Protein AF-A0A9D9CAT1-F1 (afdb_monomer_lite)

pLDDT: mean 94.73, std 4.99, range [63.59, 98.31]

Structure (mmCIF, N/CA/C/O backbone):
data_AF-A0A9D9CAT1-F1
#
_entry.id   AF-A0A9D9CAT1-F1
#
loop_
_atom_site.group_PDB
_atom_site.id
_atom_site.type_symbol
_atom_site.label_atom_id
_atom_site.label_alt_id
_atom_site.label_comp_id
_atom_site.label_asym_id
_atom_site.label_entity_id
_atom_site.label_seq_id
_atom_site.pdbx_PDB_ins_code
_atom_site.Cartn_x
_atom_site.Cartn_y
_atom_site.Cartn_z
_atom_site.occupancy
_atom_site.B_iso_or_equiv
_atom_site.auth_seq_id
_atom_site.auth_comp_id
_atom_site.auth_asym_id
_atom_site.auth_atom_id
_atom_site.pdbx_PDB_model_num
ATOM 1 N N . GLN A 1 1 ? -13.490 -14.152 -1.424 1.00 63.59 1 GLN A N 1
ATOM 2 C CA . GLN A 1 1 ? -13.630 -12.880 -0.686 1.00 63.59 1 GLN A CA 1
ATOM 3 C C . GLN A 1 1 ? -12.819 -12.962 0.597 1.00 63.59 1 GLN A C 1
ATOM 5 O O . GLN A 1 1 ? -13.058 -13.867 1.381 1.00 63.59 1 GLN A O 1
ATOM 10 N N . ALA A 1 2 ? -11.849 -12.064 0.781 1.00 86.62 2 ALA A N 1
ATOM 11 C CA . ALA A 1 2 ? -11.050 -11.953 2.011 1.00 86.62 2 ALA A CA 1
ATOM 12 C C . ALA A 1 2 ? -11.094 -10.535 2.612 1.00 86.62 2 ALA A C 1
ATOM 14 O O . ALA A 1 2 ? -10.958 -10.381 3.821 1.00 86.62 2 ALA A O 1
ATOM 15 N N . MET A 1 3 ? -11.359 -9.519 1.779 1.00 88.88 3 MET A N 1
ATOM 16 C CA . MET A 1 3 ? -11.385 -8.101 2.157 1.00 88.88 3 MET A CA 1
ATOM 17 C C . MET A 1 3 ? -12.296 -7.793 3.346 1.00 88.88 3 MET A C 1
ATOM 19 O O . MET A 1 3 ? -11.967 -6.904 4.116 1.00 88.88 3 MET A O 1
ATOM 23 N N . GLU A 1 4 ? -13.393 -8.535 3.528 1.00 89.06 4 GLU A N 1
ATOM 24 C CA . GLU A 1 4 ? -14.346 -8.351 4.632 1.00 89.06 4 GLU A CA 1
ATOM 25 C C . GLU A 1 4 ? -13.825 -8.869 5.980 1.00 89.06 4 GLU A C 1
ATOM 27 O O . GLU A 1 4 ? -14.221 -8.341 7.019 1.00 89.06 4 GLU A O 1
ATOM 32 N N . TYR A 1 5 ? -12.879 -9.810 5.974 1.00 92.94 5 TYR A N 1
ATOM 33 C CA . TYR A 1 5 ? -12.378 -10.487 7.175 1.00 92.94 5 TYR A CA 1
ATOM 34 C C . TYR A 1 5 ? -11.044 -9.938 7.692 1.00 92.94 5 TYR A C 1
ATOM 36 O O . TYR A 1 5 ? -10.625 -10.299 8.787 1.00 92.94 5 TYR A O 1
ATOM 44 N N . VAL A 1 6 ? -10.361 -9.093 6.916 1.00 95.06 6 VAL A N 1
ATOM 45 C CA . VAL A 1 6 ? -9.044 -8.551 7.280 1.00 95.06 6 VAL A CA 1
ATOM 46 C C . VAL A 1 6 ? -9.158 -7.160 7.900 1.00 95.06 6 VAL A C 1
ATOM 48 O O . VAL A 1 6 ? -9.987 -6.345 7.495 1.00 95.06 6 VAL A O 1
ATOM 51 N N . ASN A 1 7 ? -8.293 -6.877 8.874 1.00 96.06 7 ASN A N 1
ATOM 52 C CA . ASN A 1 7 ? -8.199 -5.570 9.533 1.00 96.06 7 ASN A CA 1
ATOM 53 C C . ASN A 1 7 ? -7.088 -4.683 8.960 1.00 96.06 7 ASN A C 1
ATOM 55 O O . ASN A 1 7 ? -7.115 -3.473 9.17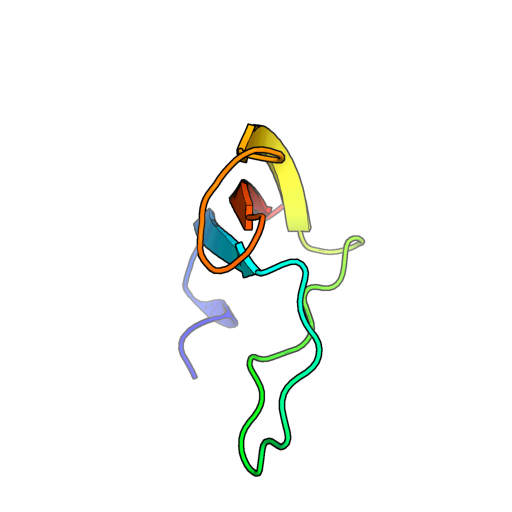0 1.00 96.06 7 ASN A O 1
ATOM 59 N N . THR A 1 8 ? -6.137 -5.274 8.234 1.00 96.56 8 THR A N 1
ATOM 60 C CA . THR A 1 8 ? -4.944 -4.593 7.725 1.00 96.56 8 THR A CA 1
ATOM 61 C C . THR A 1 8 ? -4.682 -5.010 6.286 1.00 96.56 8 THR A C 1
ATOM 63 O O . THR A 1 8 ? -4.780 -6.195 5.960 1.00 96.56 8 THR A O 1
ATOM 66 N N . LEU A 1 9 ? -4.304 -4.049 5.446 1.00 97.06 9 LEU A N 1
ATOM 67 C CA . LEU A 1 9 ? -3.790 -4.279 4.099 1.00 97.06 9 LEU A CA 1
ATOM 68 C C . LEU A 1 9 ? -2.337 -3.814 4.039 1.00 97.06 9 LEU A C 1
ATOM 70 O O . LEU A 1 9 ? -2.031 -2.699 4.454 1.00 97.06 9 LEU A O 1
ATOM 74 N N . TYR A 1 10 ? -1.468 -4.657 3.494 1.00 97.44 10 TYR A N 1
ATOM 75 C CA . TYR A 1 10 ? -0.114 -4.291 3.089 1.00 97.44 10 TYR A CA 1
ATOM 76 C C . TYR A 1 10 ? -0.101 -4.268 1.565 1.00 97.44 10 TYR A C 1
ATOM 78 O O . TYR A 1 10 ? -0.241 -5.313 0.931 1.00 97.44 10 TYR A O 1
ATOM 86 N N . ILE A 1 11 ? -0.014 -3.073 0.991 1.00 97.06 11 ILE A N 1
ATOM 87 C CA . ILE A 1 11 ? -0.140 -2.827 -0.444 1.00 97.06 11 ILE A CA 1
ATOM 88 C C . ILE A 1 11 ? 1.188 -2.295 -0.971 1.00 97.06 11 ILE A C 1
ATOM 90 O O . ILE A 1 11 ? 1.841 -1.476 -0.331 1.00 97.06 11 ILE A O 1
ATOM 94 N N . THR A 1 12 ? 1.588 -2.758 -2.151 1.00 97.25 12 THR A N 1
ATOM 95 C CA . THR A 1 12 ? 2.651 -2.129 -2.939 1.00 97.25 12 THR A CA 1
ATOM 96 C C . THR A 1 12 ? 1.997 -1.419 -4.114 1.00 97.25 12 THR A C 1
ATOM 98 O O . THR A 1 12 ? 1.448 -2.070 -5.001 1.00 97.25 12 THR A O 1
ATOM 101 N N . TRP A 1 13 ? 2.020 -0.091 -4.107 1.00 96.69 13 TRP A N 1
ATOM 102 C CA . TRP A 1 13 ? 1.543 0.719 -5.223 1.00 96.69 13 TRP A CA 1
ATOM 103 C C . TRP A 1 13 ? 2.668 0.886 -6.232 1.00 96.69 13 TRP A C 1
ATOM 105 O O . TRP A 1 13 ? 3.669 1.513 -5.909 1.00 96.69 13 TRP A O 1
ATOM 115 N N . ILE A 1 14 ? 2.516 0.332 -7.433 1.00 96.88 14 ILE A N 1
ATOM 116 C CA . ILE A 1 14 ? 3.462 0.545 -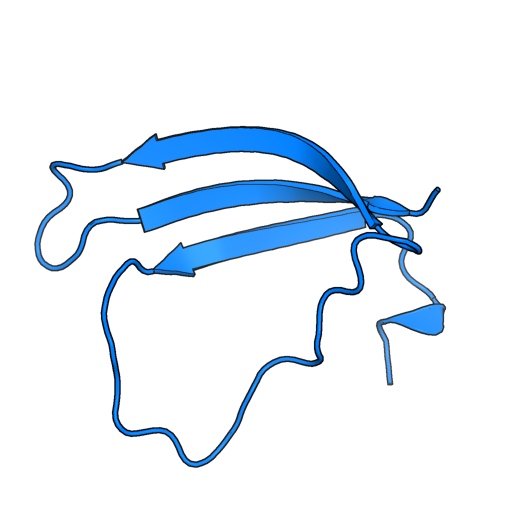8.533 1.00 96.88 14 ILE A CA 1
ATOM 117 C C . ILE A 1 14 ? 3.009 1.775 -9.323 1.00 96.88 14 ILE A C 1
ATOM 119 O O . ILE A 1 14 ? 1.881 1.810 -9.810 1.00 96.88 14 ILE A O 1
ATOM 123 N N . HIS A 1 15 ? 3.879 2.776 -9.469 1.00 96.06 15 HIS A N 1
ATOM 124 C CA . HIS A 1 15 ? 3.589 4.028 -10.182 1.00 96.06 15 HIS A CA 1
ATOM 125 C C . HIS A 1 15 ? 3.824 3.872 -11.688 1.00 96.06 15 HIS A C 1
ATOM 127 O O . HIS A 1 15 ? 4.599 4.605 -12.301 1.00 96.06 15 HIS A O 1
ATOM 133 N N . HIS A 1 16 ? 3.180 2.867 -12.276 1.00 95.62 16 HIS A N 1
ATOM 134 C CA . HIS A 1 16 ? 3.226 2.586 -13.704 1.00 95.62 16 HIS A CA 1
ATOM 135 C C . HIS A 1 16 ? 1.879 2.042 -14.177 1.00 95.62 16 HIS A C 1
ATOM 137 O O . HIS A 1 16 ? 1.198 1.321 -13.448 1.00 95.62 16 HIS A O 1
ATOM 143 N N . GLU A 1 17 ? 1.499 2.387 -15.402 1.00 94.31 17 GLU A N 1
ATOM 144 C CA . GLU A 1 17 ? 0.281 1.882 -16.025 1.00 94.31 17 GLU A CA 1
ATOM 145 C C . GLU A 1 17 ? 0.593 0.594 -16.788 1.00 94.31 17 GLU A C 1
ATOM 147 O O . GLU A 1 17 ? 1.529 0.541 -17.582 1.00 94.31 17 GLU A O 1
ATOM 152 N N . PHE A 1 18 ? -0.202 -0.447 -16.553 1.00 93.19 18 PHE A N 1
ATOM 153 C CA . PHE A 1 18 ? -0.066 -1.737 -17.222 1.00 93.19 18 PHE A CA 1
ATOM 154 C C . PHE A 1 18 ? -1.347 -2.059 -17.987 1.00 93.19 18 PHE A C 1
ATOM 156 O O . PHE A 1 18 ? -2.448 -1.745 -17.531 1.00 93.19 18 PHE A O 1
ATOM 163 N N . GLU A 1 19 ? -1.217 -2.753 -19.117 1.00 96.44 19 GLU A N 1
ATOM 164 C CA . GLU A 1 19 ? -2.355 -3.473 -19.684 1.00 96.44 19 GLU A CA 1
ATOM 165 C C . GLU A 1 19 ? -2.691 -4.646 -18.756 1.00 96.44 19 GLU A C 1
ATOM 167 O O . GLU A 1 19 ? -1.851 -5.513 -18.509 1.00 96.44 19 GLU A O 1
ATOM 172 N N . ALA A 1 20 ? -3.905 -4.650 -18.207 1.00 93.75 20 ALA A N 1
ATOM 173 C CA . ALA A 1 20 ? -4.349 -5.639 -17.234 1.00 93.75 20 ALA A CA 1
ATOM 174 C C . ALA A 1 20 ? -5.755 -6.150 -17.564 1.00 93.75 20 ALA A C 1
ATOM 176 O O . ALA A 1 20 ? -6.620 -5.406 -18.027 1.00 93.75 20 ALA A O 1
ATOM 177 N N . ASP A 1 21 ? -5.979 -7.429 -17.287 1.00 95.69 21 ASP A N 1
ATOM 178 C CA . ASP A 1 21 ? -7.262 -8.126 -17.405 1.00 95.69 21 ASP A CA 1
ATOM 179 C C . ASP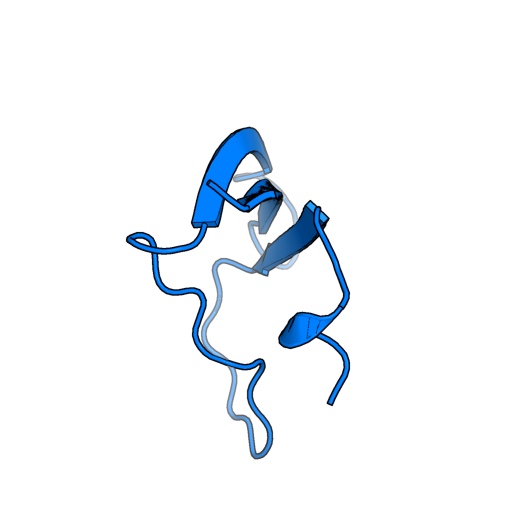 A 1 21 ? -7.898 -8.426 -16.033 1.00 95.69 21 ASP A C 1
ATOM 181 O O . ASP A 1 21 ? -9.079 -8.773 -15.950 1.00 95.69 21 ASP A O 1
ATOM 185 N N . VAL A 1 22 ? -7.132 -8.254 -14.950 1.00 95.00 22 VAL A N 1
ATOM 186 C CA . VAL A 1 22 ? -7.541 -8.487 -13.562 1.00 95.00 22 VAL A CA 1
ATOM 187 C C . VAL A 1 22 ? -7.103 -7.322 -12.680 1.00 95.00 22 VAL A C 1
ATOM 189 O O . VAL A 1 22 ? -5.984 -6.827 -12.783 1.00 95.00 22 VAL A O 1
ATOM 192 N N . PHE A 1 23 ? -7.983 -6.923 -11.760 1.00 92.81 23 PHE A N 1
ATOM 193 C CA . PHE A 1 23 ? -7.770 -5.794 -10.859 1.00 92.81 23 PHE A CA 1
ATOM 194 C C . PHE A 1 23 ? -7.937 -6.206 -9.398 1.00 92.81 23 PHE A C 1
ATOM 196 O O . PHE A 1 23 ? -8.753 -7.069 -9.058 1.00 92.81 23 PHE A O 1
ATOM 203 N N . PHE A 1 24 ? -7.168 -5.559 -8.523 1.00 93.12 24 PHE A N 1
ATOM 204 C CA . PHE A 1 24 ? -7.406 -5.627 -7.086 1.00 93.12 24 PHE A CA 1
ATOM 205 C C . PHE A 1 24 ? -8.730 -4.909 -6.748 1.00 93.12 24 PHE A C 1
ATOM 207 O O . PHE A 1 24 ? -9.075 -3.941 -7.430 1.00 93.12 24 PHE A O 1
ATOM 214 N N . PRO A 1 25 ? -9.488 -5.353 -5.726 1.00 92.56 25 PRO A N 1
ATOM 215 C CA . PRO A 1 25 ? -10.681 -4.635 -5.284 1.00 92.56 25 PRO A CA 1
ATOM 216 C C . PRO A 1 25 ? -10.3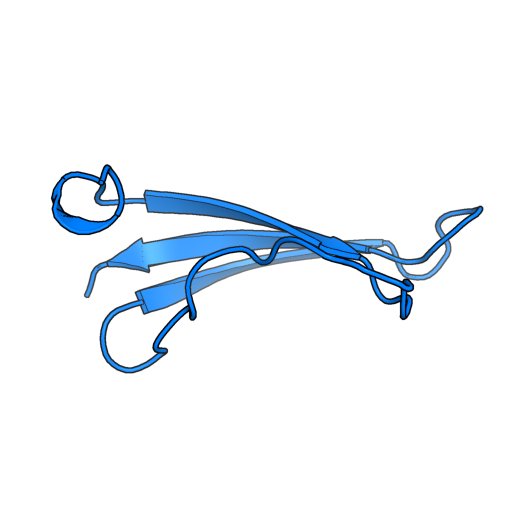84 -3.174 -4.931 1.00 92.56 25 PRO A C 1
ATOM 218 O O . PRO A 1 25 ? -9.316 -2.863 -4.408 1.00 92.56 25 PRO A O 1
ATOM 221 N N . GLU A 1 26 ? -11.348 -2.286 -5.165 1.00 92.94 26 GLU A N 1
ATOM 222 C CA . GLU A 1 26 ? -11.206 -0.872 -4.820 1.00 92.94 26 GLU A CA 1
ATOM 223 C C . GLU A 1 26 ? -10.957 -0.684 -3.313 1.00 92.94 26 GLU A C 1
ATOM 225 O O . GLU A 1 26 ? -11.623 -1.287 -2.463 1.00 92.94 26 GLU A O 1
ATOM 230 N N . ILE A 1 27 ? -9.984 0.165 -2.979 1.00 93.94 27 ILE A N 1
ATOM 231 C CA . ILE A 1 27 ? -9.671 0.541 -1.599 1.00 93.94 27 ILE A CA 1
ATOM 232 C C . ILE A 1 27 ? -10.449 1.820 -1.273 1.00 93.94 27 ILE A C 1
ATOM 234 O O . ILE A 1 27 ? -9.974 2.929 -1.506 1.00 93.94 27 ILE A O 1
ATOM 238 N N . ASP A 1 28 ? -11.657 1.662 -0.730 1.00 94.94 28 ASP A N 1
ATOM 239 C CA . ASP A 1 28 ? -12.484 2.790 -0.282 1.00 94.94 28 ASP A CA 1
ATOM 240 C C . ASP A 1 28 ? -11.879 3.449 0.970 1.00 94.94 28 ASP A C 1
ATOM 242 O O . ASP A 1 28 ? -11.861 2.865 2.059 1.00 94.94 28 ASP A O 1
ATOM 246 N N . LEU A 1 29 ? -11.420 4.695 0.832 1.00 93.44 29 LEU A N 1
ATOM 247 C CA . LEU A 1 29 ? -10.823 5.489 1.913 1.00 93.44 29 LEU A CA 1
ATOM 248 C C . LEU A 1 29 ? -11.827 5.905 3.005 1.00 93.44 29 LEU A C 1
ATOM 250 O O . LEU A 1 29 ? -11.435 6.443 4.046 1.00 93.44 29 LEU A O 1
ATOM 254 N N . ASN A 1 30 ? -13.127 5.658 2.821 1.00 95.56 30 ASN A N 1
ATOM 255 C CA . ASN A 1 30 ? -14.104 5.750 3.905 1.00 95.56 30 ASN A CA 1
ATOM 256 C C . ASN A 1 30 ? -13.981 4.570 4.873 1.00 95.56 30 ASN A C 1
ATOM 258 O O . ASN A 1 30 ? -14.160 4.780 6.071 1.00 95.56 30 ASN A O 1
ATOM 262 N N . ILE A 1 31 ? -13.621 3.383 4.374 1.00 95.06 31 ILE A N 1
ATOM 263 C CA . ILE A 1 31 ? -13.463 2.138 5.146 1.00 95.06 31 ILE A CA 1
ATOM 264 C C . ILE A 1 31 ? -12.016 1.961 5.617 1.00 95.06 31 ILE A C 1
ATOM 266 O O . ILE A 1 31 ? -11.770 1.500 6.732 1.00 95.06 31 ILE A O 1
ATOM 270 N N . TRP A 1 32 ? -11.054 2.329 4.775 1.00 96.94 32 TRP A N 1
ATOM 271 C CA . TRP A 1 32 ? -9.629 2.131 5.007 1.00 96.94 32 TRP A CA 1
ATOM 272 C C . TRP A 1 32 ? -8.939 3.449 5.340 1.00 96.94 32 TRP A C 1
ATOM 274 O O . TRP A 1 32 ? -9.176 4.475 4.709 1.00 96.94 32 TRP A O 1
ATOM 284 N N . GLN A 1 33 ? -8.063 3.422 6.337 1.00 97.56 33 GLN A N 1
ATOM 285 C CA . GLN A 1 33 ? -7.199 4.536 6.695 1.00 97.56 33 GLN A CA 1
ATOM 286 C C . GLN A 1 33 ? -5.753 4.175 6.367 1.00 97.56 33 GLN A C 1
ATOM 288 O O . GLN A 1 33 ? -5.251 3.152 6.828 1.00 97.56 33 GLN A O 1
ATOM 293 N N . GLU A 1 34 ? -5.080 5.025 5.594 1.00 97.50 34 GLU A N 1
ATOM 294 C CA . GLU A 1 34 ? -3.631 4.946 5.410 1.00 97.50 34 GLU A CA 1
ATOM 295 C C . GLU A 1 34 ? -2.944 5.302 6.730 1.00 97.50 34 GLU A C 1
ATOM 297 O O . GLU A 1 34 ? -3.195 6.369 7.297 1.00 97.50 34 GLU A O 1
ATOM 302 N N . VAL A 1 35 ? -2.123 4.391 7.251 1.00 98.06 35 VAL A N 1
ATOM 303 C CA . VAL A 1 35 ? -1.410 4.591 8.525 1.00 98.06 35 VAL A CA 1
ATOM 304 C C . VAL A 1 35 ? 0.101 4.655 8.353 1.00 98.06 35 VAL A C 1
ATOM 306 O O . VAL A 1 35 ? 0.796 5.106 9.258 1.00 98.06 35 VAL A O 1
ATOM 309 N N . GLU A 1 36 ? 0.616 4.199 7.214 1.00 98.12 36 GLU A N 1
ATOM 310 C CA . GLU A 1 36 ? 2.042 4.181 6.914 1.00 98.12 36 GLU A CA 1
ATOM 311 C C . GLU A 1 36 ? 2.253 4.164 5.407 1.00 98.12 36 GLU A C 1
ATOM 313 O O . GLU A 1 36 ? 1.533 3.463 4.689 1.00 98.12 36 GLU A O 1
ATOM 318 N N . ARG A 1 37 ? 3.259 4.913 4.958 1.00 98.19 37 ARG A N 1
ATOM 319 C CA . ARG A 1 37 ? 3.678 4.985 3.566 1.00 98.19 37 ARG A CA 1
ATOM 320 C C . ARG A 1 37 ? 5.185 5.178 3.481 1.00 98.19 37 ARG A C 1
ATOM 322 O O . ARG A 1 37 ? 5.728 6.072 4.124 1.00 98.19 37 ARG A O 1
ATOM 329 N N . GLU A 1 38 ? 5.825 4.359 2.662 1.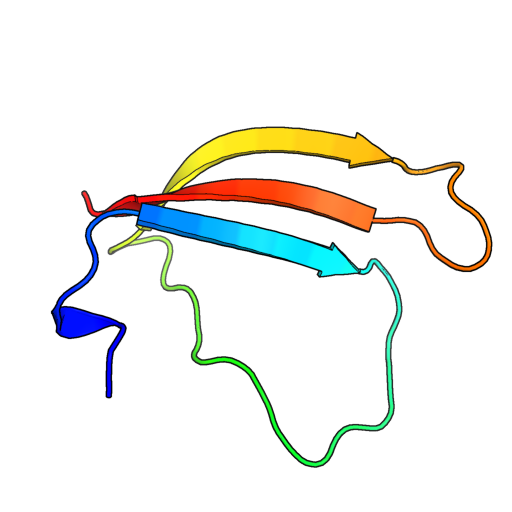00 98.12 38 GLU A N 1
ATOM 330 C CA . GLU A 1 38 ? 7.234 4.465 2.297 1.00 98.12 38 GLU A CA 1
ATOM 331 C C . GLU A 1 38 ? 7.332 4.549 0.773 1.00 98.12 38 GLU A C 1
ATOM 333 O O . GLU A 1 38 ? 6.890 3.641 0.068 1.00 98.12 38 GLU A O 1
ATOM 338 N N . ASP A 1 39 ? 7.864 5.660 0.263 1.00 98.12 39 ASP A N 1
ATOM 339 C CA . ASP A 1 39 ? 7.980 5.926 -1.171 1.00 98.12 39 ASP A CA 1
ATOM 340 C C . ASP A 1 39 ? 9.387 5.585 -1.688 1.00 98.12 39 ASP A C 1
ATOM 342 O O . ASP A 1 39 ? 10.392 6.072 -1.171 1.00 98.12 39 ASP A O 1
ATOM 346 N N . HIS A 1 40 ? 9.450 4.810 -2.771 1.00 96.56 40 HIS A N 1
ATOM 347 C CA . HIS A 1 40 ? 10.662 4.466 -3.515 1.00 96.56 40 HIS A CA 1
ATOM 348 C C . HIS A 1 40 ? 10.546 4.996 -4.948 1.00 96.56 40 HIS A C 1
ATOM 350 O O . HIS A 1 40 ? 10.276 4.254 -5.894 1.00 96.56 40 HIS A O 1
ATOM 356 N N . LEU A 1 41 ? 10.710 6.311 -5.101 1.00 95.69 41 LEU A N 1
ATOM 357 C CA . LEU A 1 41 ? 10.507 6.997 -6.382 1.00 95.69 41 LEU A CA 1
ATOM 358 C C . LEU A 1 41 ? 11.658 6.798 -7.378 1.00 95.69 41 LEU A C 1
ATOM 360 O O . LEU A 1 41 ? 11.431 6.862 -8.579 1.00 95.69 41 LEU A O 1
ATOM 364 N N . ASP A 1 42 ? 12.860 6.501 -6.885 1.00 95.00 42 ASP A N 1
ATOM 365 C CA . ASP A 1 42 ? 14.054 6.265 -7.710 1.00 95.00 42 ASP A CA 1
ATOM 366 C C . ASP A 1 42 ? 14.270 4.771 -8.021 1.00 95.00 42 ASP A C 1
ATOM 368 O O . ASP A 1 42 ? 15.354 4.356 -8.436 1.00 95.00 42 ASP A O 1
ATOM 372 N N . ALA A 1 43 ? 13.269 3.929 -7.749 1.00 90.94 43 ALA A N 1
ATOM 373 C CA . ALA A 1 43 ? 13.363 2.503 -8.010 1.00 90.94 43 ALA A CA 1
ATOM 374 C C . ALA A 1 43 ? 13.270 2.207 -9.511 1.00 90.94 43 ALA A C 1
ATOM 376 O O . ALA A 1 43 ? 12.348 2.639 -10.199 1.00 90.94 43 ALA A O 1
ATOM 377 N N . GLU A 1 44 ? 14.202 1.391 -9.993 1.00 90.31 44 GLU A N 1
ATOM 378 C CA . GLU A 1 44 ? 14.225 0.876 -11.359 1.00 90.31 44 GLU A CA 1
ATOM 379 C C . GLU A 1 44 ? 13.779 -0.594 -11.345 1.00 90.31 44 GLU A C 1
ATOM 381 O O . GLU A 1 44 ? 14.253 -1.367 -10.502 1.00 90.31 44 GLU A O 1
ATOM 386 N N . PRO A 1 45 ? 12.886 -1.030 -12.250 1.00 92.81 45 PRO A N 1
ATOM 387 C CA . PRO A 1 45 ? 12.411 -0.322 -13.447 1.00 92.81 45 PRO A CA 1
ATOM 388 C C . PRO A 1 45 ? 11.217 0.625 -13.231 1.00 92.81 45 PRO A C 1
ATOM 390 O O . PRO A 1 45 ? 10.873 1.374 -14.141 1.00 92.81 45 PRO A O 1
ATOM 393 N N . TYR A 1 46 ? 10.556 0.574 -12.071 1.00 96.31 46 TYR A N 1
ATOM 394 C CA . TYR A 1 46 ? 9.377 1.392 -11.782 1.00 96.31 46 TYR A CA 1
ATOM 395 C C . TYR A 1 46 ? 9.396 1.890 -10.343 1.00 96.31 46 TYR A C 1
ATOM 397 O O . TYR A 1 46 ? 9.618 1.110 -9.414 1.00 96.31 46 TYR A O 1
ATOM 405 N N . ALA A 1 47 ? 9.060 3.166 -10.168 1.00 97.69 47 ALA A N 1
ATOM 406 C CA . ALA A 1 47 ? 8.785 3.750 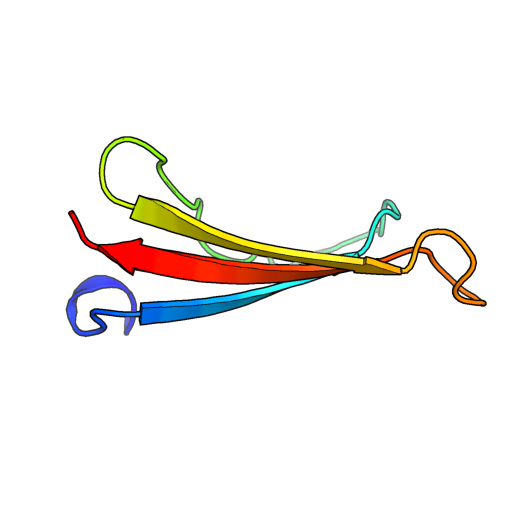-8.868 1.00 97.69 47 ALA A CA 1
ATOM 407 C C . ALA A 1 47 ? 7.632 3.012 -8.174 1.00 97.69 47 ALA A C 1
ATOM 409 O O . ALA A 1 47 ? 6.643 2.633 -8.812 1.00 97.69 47 ALA A O 1
ATOM 410 N N . PHE A 1 48 ? 7.718 2.853 -6.856 1.00 97.50 48 PHE A N 1
ATOM 411 C CA . PHE A 1 48 ? 6.645 2.242 -6.075 1.00 97.50 48 PHE A CA 1
ATOM 412 C C . PHE A 1 48 ? 6.555 2.803 -4.656 1.00 97.50 48 PHE A C 1
ATOM 414 O O . PHE A 1 48 ? 7.456 3.498 -4.194 1.00 97.50 48 PHE A O 1
ATOM 421 N N . SER A 1 49 ? 5.471 2.480 -3.954 1.00 98.31 49 SER A N 1
ATOM 422 C CA . SER A 1 49 ? 5.287 2.802 -2.538 1.00 98.31 49 SER A CA 1
ATOM 423 C C . SER A 1 49 ? 4.798 1.589 -1.759 1.00 98.31 49 SER A C 1
ATOM 425 O O . SER A 1 49 ? 3.832 0.941 -2.170 1.00 98.31 49 SER A O 1
ATOM 427 N N . TYR A 1 50 ? 5.400 1.315 -0.604 1.00 98.12 50 TYR A N 1
ATOM 428 C CA . TYR A 1 50 ? 4.793 0.434 0.389 1.00 98.12 50 TYR A CA 1
ATOM 429 C C . TYR A 1 50 ? 3.785 1.227 1.200 1.00 98.12 50 TYR A C 1
ATOM 431 O O . TYR A 1 50 ? 4.115 2.271 1.755 1.00 98.12 50 TYR A O 1
ATOM 439 N N . VAL A 1 51 ? 2.551 0.739 1.270 1.00 98.25 51 VAL A N 1
ATOM 440 C CA . VAL A 1 51 ? 1.476 1.402 2.001 1.00 98.25 51 VAL A CA 1
ATOM 441 C C . VAL A 1 51 ? 0.758 0.405 2.888 1.00 98.25 51 VAL A C 1
ATOM 443 O O . VAL A 1 51 ? 0.372 -0.684 2.455 1.00 98.25 51 VAL A O 1
ATOM 446 N N . ARG A 1 52 ? 0.558 0.792 4.146 1.00 98.31 52 ARG A N 1
ATOM 447 C CA . ARG A 1 52 ? -0.254 0.038 5.094 1.00 98.31 52 ARG A CA 1
ATOM 448 C C . ARG A 1 52 ? -1.567 0.762 5.328 1.00 98.31 52 ARG A C 1
ATOM 450 O O . ARG A 1 52 ? -1.583 1.906 5.783 1.00 98.31 52 ARG A O 1
ATOM 457 N N . TYR A 1 53 ? -2.662 0.049 5.092 1.00 97.81 53 TYR A N 1
ATOM 458 C CA . TYR A 1 53 ? -3.997 0.490 5.470 1.00 97.81 53 TYR A CA 1
ATOM 459 C C . TYR A 1 53 ? -4.502 -0.310 6.660 1.00 97.81 53 TYR A C 1
ATOM 461 O O . TYR A 1 53 ? -4.294 -1.520 6.740 1.00 97.81 53 TYR A O 1
ATOM 469 N N . VAL A 1 54 ? -5.213 0.355 7.560 1.00 97.44 54 VAL A N 1
ATOM 470 C CA . VAL A 1 54 ? -5.963 -0.279 8.647 1.00 97.44 54 VAL A CA 1
ATOM 471 C C . VAL A 1 54 ? -7.430 0.086 8.479 1.00 97.44 54 VAL A C 1
ATOM 473 O O . VAL A 1 54 ? -7.758 1.206 8.084 1.00 97.44 54 VAL A O 1
ATOM 476 N N . ARG A 1 55 ? -8.324 -0.872 8.720 1.00 95.38 55 ARG A N 1
ATOM 477 C CA . ARG A 1 55 ? -9.765 -0.616 8.681 1.00 95.38 55 ARG A CA 1
ATOM 478 C C . ARG A 1 55 ? -10.151 0.336 9.820 1.00 95.38 55 ARG A C 1
ATOM 480 O O . ARG A 1 55 ? -9.689 0.137 10.943 1.00 95.38 55 ARG A O 1
ATOM 487 N N . LYS A 1 56 ? -10.974 1.341 9.516 1.00 90.25 56 LYS A N 1
ATOM 488 C CA . LYS A 1 56 ? -11.541 2.262 10.514 1.00 90.25 56 LYS A CA 1
ATOM 489 C C . LYS A 1 56 ? -12.487 1.565 11.489 1.00 90.25 56 LYS A C 1
ATOM 491 O O . LYS A 1 56 ? -13.099 0.541 11.100 1.00 90.25 56 LYS A O 1
#

Sequence (56 aa):
QAMEYVNTLYITWIHHEFEADVFFPEIDLNIWQEVEREDHLDAEPYAFSYVRYVRK

Radius of gyration: 12.68 Å; chains: 1; bounding box: 29×20×30 Å

Secondary structure (DSSP, 8-state):
--TTT-SEEEEEEESS----S--PPP--TTTEEEEEEEEETT-SS--EEEEEEEE-

Foldseek 3Di:
DCVVPDFKDWDKAWPDDDDDPDDDDDDPCVQKDWDDKDWQCVDPPTTIMTTMIGTD